Protein AF-A0A7C5P9D7-F1 (afdb_monomer_lite)

Foldseek 3Di:
DVVVLVQLVCQQDPQLWGHPDSDDPPDDPLTHLLLRLLCSLLSQLVCVVVVNHDLVSNLVSLVSNVVNVVQLVVQQVPQDPSRRHLLCSLVSLLSSLVSLVVHDPVSSVVSLVVSLVVLVVQQDPVRFHDSHPVNDTDVSRVSSVSSNCSSVVVDDD

Structure (mmCIF, N/CA/C/O backbone):
data_AF-A0A7C5P9D7-F1
#
_entry.id   AF-A0A7C5P9D7-F1
#
loop_
_atom_site.group_PDB
_atom_site.id
_atom_site.type_symbol
_atom_site.label_atom_id
_atom_site.label_alt_id
_atom_site.label_comp_id
_atom_site.label_asym_id
_atom_site.label_entity_id
_atom_site.label_seq_id
_atom_site.pdbx_PDB_ins_code
_atom_site.Cartn_x
_atom_site.Cartn_y
_atom_site.Cartn_z
_atom_site.occupancy
_atom_site.B_iso_or_equiv
_atom_site.auth_seq_id
_atom_site.auth_comp_id
_atom_site.auth_asym_id
_atom_site.auth_atom_id
_atom_site.pdbx_PDB_model_num
ATOM 1 N N . MET A 1 1 ? -17.629 -15.372 7.875 1.00 61.78 1 MET A N 1
ATOM 2 C CA . MET A 1 1 ? -17.081 -14.014 8.112 1.00 61.78 1 MET A CA 1
ATOM 3 C C . MET A 1 1 ? -16.365 -13.867 9.464 1.00 61.78 1 MET A C 1
ATOM 5 O O . MET A 1 1 ? -15.192 -13.516 9.467 1.00 61.78 1 MET A O 1
ATOM 9 N N . ALA A 1 2 ? -16.995 -14.176 10.608 1.00 82.12 2 ALA A N 1
ATOM 10 C CA . ALA A 1 2 ? -16.449 -13.853 11.941 1.00 82.12 2 ALA A CA 1
ATOM 11 C C . ALA A 1 2 ? -15.040 -14.412 12.264 1.00 82.12 2 ALA A C 1
ATOM 13 O O . ALA A 1 2 ? -14.225 -13.705 12.852 1.00 82.12 2 ALA A O 1
ATOM 14 N N . ARG A 1 3 ? -14.714 -15.649 11.850 1.00 86.88 3 ARG A N 1
ATOM 15 C CA . ARG A 1 3 ? -13.419 -16.286 12.180 1.00 86.88 3 ARG A CA 1
ATOM 16 C C . ARG A 1 3 ? -12.216 -15.613 11.503 1.00 86.88 3 ARG A C 1
ATOM 18 O O . ARG A 1 3 ? -11.165 -15.497 12.123 1.00 86.88 3 ARG A O 1
ATOM 25 N N . GLY A 1 4 ? -12.376 -15.141 10.263 1.00 89.12 4 GLY A N 1
ATOM 26 C CA . GLY A 1 4 ? -11.304 -14.467 9.518 1.00 89.12 4 GLY A CA 1
ATOM 27 C C . GLY A 1 4 ? -10.943 -13.112 10.126 1.00 89.12 4 GLY A C 1
ATOM 28 O O . GLY A 1 4 ? -9.778 -12.842 10.395 1.00 89.12 4 GLY A O 1
ATOM 29 N N . LEU A 1 5 ? -11.951 -12.296 10.450 1.00 92.25 5 LEU A N 1
ATOM 30 C CA . LEU A 1 5 ? -11.745 -11.012 11.130 1.00 92.25 5 LEU A CA 1
ATOM 31 C C . LEU A 1 5 ? -11.132 -11.189 12.525 1.00 92.25 5 LEU A C 1
ATOM 33 O O . LEU A 1 5 ? -10.230 -10.442 12.898 1.00 92.25 5 LEU A O 1
ATOM 37 N N . ALA A 1 6 ? -11.573 -12.204 13.276 1.00 91.19 6 ALA A N 1
ATOM 38 C CA . ALA A 1 6 ? -10.975 -12.535 14.567 1.00 91.19 6 ALA A CA 1
ATOM 39 C C . ALA A 1 6 ? -9.484 -12.891 14.431 1.00 91.19 6 ALA A C 1
ATOM 41 O O . ALA A 1 6 ? -8.676 -12.490 15.267 1.00 91.19 6 ALA A O 1
ATOM 42 N N . LEU A 1 7 ? -9.100 -13.600 13.365 1.00 90.69 7 LEU A N 1
ATOM 43 C CA . LEU A 1 7 ? -7.701 -13.920 13.090 1.00 90.69 7 LEU A CA 1
ATOM 44 C C . LEU A 1 7 ? -6.875 -12.672 12.746 1.00 90.69 7 LEU A C 1
ATOM 46 O O . LEU A 1 7 ? -5.767 -12.531 13.262 1.00 90.69 7 LEU A O 1
ATOM 50 N N . LEU A 1 8 ? -7.408 -11.754 11.933 1.00 91.81 8 LEU A N 1
ATOM 51 C CA . LEU A 1 8 ? -6.735 -10.486 11.615 1.00 91.81 8 LEU A CA 1
ATOM 52 C C . LEU A 1 8 ? -6.478 -9.658 12.878 1.00 91.81 8 LEU A C 1
ATOM 54 O O . LEU A 1 8 ? -5.356 -9.203 13.091 1.00 91.81 8 LEU A O 1
ATOM 58 N N . LEU A 1 9 ? -7.480 -9.543 13.756 1.00 91.44 9 LEU A N 1
ATOM 59 C CA . LEU A 1 9 ? -7.342 -8.854 15.042 1.00 91.44 9 LEU A CA 1
ATOM 60 C C . LEU A 1 9 ? -6.284 -9.511 15.935 1.00 91.44 9 LEU A C 1
ATOM 62 O O . LEU A 1 9 ? -5.430 -8.819 16.475 1.00 91.44 9 LEU A O 1
ATOM 66 N N . ARG A 1 10 ? -6.285 -10.846 16.042 1.00 89.75 10 ARG A N 1
ATOM 67 C CA . ARG A 1 10 ? -5.275 -11.593 16.818 1.00 89.75 10 ARG A CA 1
ATOM 68 C C . ARG A 1 10 ? -3.865 -11.507 16.230 1.00 89.75 10 ARG A C 1
ATOM 70 O O . ARG A 1 10 ? -2.893 -11.738 16.943 1.00 89.75 10 ARG A O 1
ATOM 77 N N . SER A 1 11 ? -3.750 -11.222 14.936 1.00 89.31 11 SER A N 1
ATOM 78 C CA . SER A 1 11 ? -2.466 -11.093 14.243 1.00 89.31 11 SER A CA 1
ATOM 79 C C . SER A 1 11 ? -1.878 -9.687 14.357 1.00 89.31 11 SER A C 1
ATOM 81 O O . SER A 1 11 ? -0.676 -9.528 14.128 1.00 89.31 11 SER A O 1
ATOM 83 N N . ARG A 1 12 ? -2.700 -8.688 14.707 1.00 90.75 12 ARG A N 1
ATOM 84 C CA . ARG A 1 12 ? -2.301 -7.291 14.900 1.00 90.75 12 ARG A CA 1
ATOM 85 C C . ARG A 1 12 ? -1.437 -7.160 16.154 1.00 90.75 12 ARG A C 1
ATOM 87 O O . ARG A 1 12 ? -1.834 -7.555 17.245 1.00 90.75 12 ARG A O 1
ATOM 94 N N . LEU A 1 13 ? -0.246 -6.602 15.992 1.00 86.94 13 LEU A N 1
ATOM 95 C CA . LEU A 1 13 ? 0.672 -6.287 17.080 1.00 86.94 13 LEU A CA 1
ATOM 96 C C . LEU A 1 13 ? 0.405 -4.877 17.604 1.00 86.94 13 LEU A C 1
ATOM 98 O O . LEU A 1 13 ? -0.004 -3.999 16.848 1.00 86.94 13 LEU A O 1
ATOM 102 N N . GLU A 1 14 ? 0.752 -4.624 18.864 1.00 84.31 14 GLU A N 1
ATOM 103 C CA . GLU A 1 14 ? 0.706 -3.277 19.451 1.00 84.31 14 GLU A CA 1
ATOM 104 C C . GLU A 1 14 ? 1.572 -2.268 18.672 1.00 84.31 14 GLU A C 1
ATOM 106 O O . GLU A 1 14 ? 1.195 -1.113 18.476 1.00 84.31 14 GLU A O 1
ATOM 111 N N . SER A 1 15 ? 2.692 -2.737 18.110 1.00 83.88 15 SER A N 1
ATOM 112 C CA . SER A 1 15 ? 3.561 -1.945 17.233 1.00 83.88 15 SER A CA 1
ATOM 113 C C . SER A 1 15 ? 2.902 -1.530 15.907 1.00 83.88 15 SER A C 1
ATOM 115 O O . SER A 1 15 ? 3.420 -0.649 15.224 1.00 83.88 15 SER A O 1
ATOM 117 N N . GLY A 1 16 ? 1.769 -2.136 15.531 1.00 84.75 16 GLY A N 1
ATOM 118 C CA . GLY A 1 16 ? 1.070 -1.931 14.257 1.00 84.75 16 GLY A CA 1
ATOM 119 C C . GLY A 1 16 ? 1.447 -2.925 13.152 1.00 84.75 16 GLY A C 1
ATOM 120 O O . GLY A 1 16 ? 0.894 -2.861 12.060 1.00 84.75 16 GLY A O 1
ATOM 121 N N . GLY A 1 17 ? 2.378 -3.851 13.410 1.00 87.31 17 GLY A N 1
ATOM 122 C CA . GLY A 1 17 ? 2.692 -4.951 12.491 1.00 87.31 17 GLY A CA 1
ATOM 123 C C . GLY A 1 17 ? 1.657 -6.080 12.534 1.00 87.31 17 GLY A C 1
ATOM 124 O O . GLY A 1 17 ? 0.819 -6.138 13.430 1.00 87.31 17 GLY A O 1
ATOM 125 N N . TYR A 1 18 ? 1.748 -7.015 11.588 1.00 89.62 18 TYR A N 1
ATOM 126 C CA . TYR A 1 18 ? 0.835 -8.152 11.466 1.00 89.62 18 TYR A CA 1
ATOM 127 C C . TYR A 1 18 ? 1.589 -9.463 11.321 1.00 89.62 18 TYR A C 1
ATOM 129 O O . TYR A 1 18 ? 2.382 -9.623 10.392 1.00 89.62 18 TYR A O 1
ATOM 137 N N . ARG A 1 19 ? 1.322 -10.427 12.205 1.00 84.00 19 ARG A N 1
ATOM 138 C CA . ARG A 1 19 ? 1.917 -11.769 12.130 1.00 84.00 19 ARG A CA 1
ATOM 139 C C . ARG A 1 19 ? 1.376 -12.545 10.921 1.00 84.00 19 ARG A C 1
ATOM 141 O O . ARG A 1 19 ? 0.192 -12.462 10.619 1.00 84.00 19 ARG A O 1
ATOM 148 N N . TYR A 1 20 ? 2.245 -13.300 10.241 1.00 75.94 20 TYR A N 1
ATOM 149 C CA . TYR A 1 20 ? 1.853 -14.162 9.110 1.00 75.94 20 TYR A CA 1
ATOM 150 C C . TYR A 1 20 ? 1.139 -15.429 9.597 1.00 75.94 20 TYR A C 1
ATOM 152 O O . TYR A 1 20 ? 0.121 -15.846 9.058 1.00 75.94 20 TYR A O 1
ATOM 160 N N . LEU A 1 21 ? 1.686 -16.015 10.658 1.00 72.44 21 LEU A N 1
ATOM 161 C CA . LEU A 1 21 ? 1.114 -17.123 11.401 1.00 72.44 21 LEU A CA 1
ATOM 162 C C . LEU A 1 21 ? 0.905 -16.631 12.827 1.00 72.44 21 LEU A C 1
ATOM 164 O O . LEU A 1 21 ? 1.734 -15.872 13.342 1.00 72.44 21 LEU A O 1
ATOM 168 N N . LEU A 1 22 ? -0.173 -17.064 13.483 1.00 66.44 22 LEU A N 1
ATOM 169 C CA . LEU A 1 22 ? -0.251 -16.946 14.934 1.00 66.44 22 LEU A CA 1
ATOM 170 C C . LEU A 1 22 ? 0.921 -17.757 15.485 1.00 66.44 22 LEU A C 1
ATOM 172 O O . LEU A 1 22 ? 0.882 -18.985 15.471 1.00 66.44 22 LEU A O 1
ATOM 176 N N . ALA A 1 23 ? 2.005 -17.059 15.831 1.00 55.81 23 ALA A N 1
ATOM 177 C CA . ALA A 1 23 ? 3.219 -17.691 16.316 1.00 55.81 23 ALA A CA 1
ATOM 178 C C . ALA A 1 23 ? 2.851 -18.646 17.451 1.00 55.81 23 ALA A C 1
ATOM 180 O O . ALA A 1 23 ? 2.007 -18.314 18.294 1.00 55.81 23 ALA A O 1
ATOM 181 N N . ARG A 1 24 ? 3.481 -19.823 17.458 1.00 57.06 24 ARG A N 1
ATOM 182 C CA . ARG A 1 24 ? 3.463 -20.671 18.644 1.00 57.06 24 ARG A CA 1
ATOM 183 C C . ARG A 1 24 ? 3.988 -19.843 19.836 1.00 57.06 24 ARG A C 1
ATOM 185 O O . ARG A 1 24 ? 4.789 -18.931 19.607 1.00 57.06 24 ARG A O 1
ATOM 192 N N . PRO A 1 25 ? 3.510 -20.085 21.069 1.00 56.66 25 PRO A N 1
ATOM 193 C CA . PRO A 1 25 ? 3.818 -19.244 22.233 1.00 56.66 25 PRO A CA 1
ATOM 194 C C . PRO A 1 25 ? 5.320 -19.007 22.474 1.00 56.66 25 PRO A C 1
ATOM 196 O O . PRO A 1 25 ? 5.702 -17.988 23.036 1.00 56.66 25 PRO A O 1
ATOM 199 N N . ASP A 1 26 ? 6.153 -19.936 22.017 1.00 57.47 26 ASP A N 1
ATOM 200 C CA . ASP A 1 26 ? 7.607 -20.014 22.151 1.00 57.47 26 ASP A CA 1
ATOM 201 C C . ASP A 1 26 ? 8.397 -19.279 21.053 1.00 57.47 26 ASP A C 1
ATOM 203 O O . ASP A 1 26 ? 9.616 -19.138 21.157 1.00 57.47 26 ASP A O 1
ATOM 207 N N . TRP A 1 27 ? 7.742 -18.777 20.001 1.00 50.28 27 TRP A N 1
ATOM 208 C CA . TRP A 1 27 ? 8.428 -18.026 18.950 1.00 50.28 27 TRP A CA 1
ATOM 209 C C . TRP A 1 27 ? 8.414 -16.520 19.229 1.00 50.28 27 TRP A C 1
ATOM 211 O O . TRP A 1 27 ? 7.336 -15.910 19.233 1.00 50.28 27 TRP A O 1
ATOM 221 N N . PRO A 1 28 ? 9.589 -15.871 19.395 1.00 53.25 28 PRO A N 1
ATOM 222 C CA . PRO A 1 28 ? 9.635 -14.428 19.551 1.00 53.25 28 PRO A CA 1
ATOM 223 C C . PRO A 1 28 ? 9.014 -13.784 18.307 1.00 53.25 28 PRO A C 1
ATOM 225 O O . PRO A 1 28 ? 9.282 -14.239 17.186 1.00 53.25 28 PRO A O 1
ATOM 228 N N . PRO A 1 29 ? 8.180 -12.739 18.455 1.00 55.88 29 PRO A N 1
ATOM 229 C CA . PRO A 1 29 ? 7.586 -12.070 17.313 1.00 55.88 29 PRO A CA 1
ATOM 230 C C . PRO A 1 29 ? 8.695 -11.400 16.496 1.00 55.88 29 PRO A C 1
ATOM 232 O O . PRO A 1 29 ? 9.048 -10.249 16.720 1.00 55.88 29 PRO A O 1
ATOM 235 N N . ARG A 1 30 ? 9.222 -12.100 15.487 1.00 58.84 30 ARG A N 1
ATOM 236 C CA . ARG A 1 30 ? 10.155 -11.553 14.482 1.00 58.84 30 ARG A CA 1
ATOM 237 C C . ARG A 1 30 ? 9.449 -10.631 13.481 1.00 58.84 30 ARG A C 1
ATOM 239 O O . ARG A 1 30 ? 9.914 -10.435 12.364 1.00 58.84 30 ARG A O 1
ATOM 246 N N . VAL A 1 31 ? 8.287 -10.103 13.856 1.00 69.62 31 VAL A N 1
ATOM 247 C CA . VAL A 1 31 ? 7.404 -9.348 12.980 1.00 69.62 31 VAL A CA 1
ATOM 248 C C . VAL A 1 31 ? 7.356 -7.918 13.474 1.00 69.62 31 VAL A C 1
ATOM 250 O O . VAL A 1 31 ? 6.836 -7.615 14.543 1.00 69.62 31 VAL A O 1
ATOM 253 N N . THR A 1 32 ? 7.906 -7.035 12.660 1.00 82.25 32 THR A N 1
ATOM 254 C CA . THR A 1 32 ? 7.847 -5.590 12.842 1.00 82.25 32 THR A CA 1
ATOM 255 C C . THR A 1 32 ? 6.793 -5.010 11.895 1.00 82.25 32 THR A C 1
ATOM 257 O O . THR A 1 32 ? 6.387 -5.680 10.935 1.00 82.25 32 THR A O 1
ATOM 260 N N . PRO A 1 33 ? 6.365 -3.751 12.093 1.00 84.44 33 PRO A N 1
ATOM 261 C CA . PRO A 1 33 ? 5.589 -3.037 11.079 1.00 84.44 33 PRO A CA 1
ATOM 262 C C . PRO A 1 33 ? 6.270 -3.067 9.700 1.00 84.44 33 PRO A C 1
ATOM 264 O O . PRO A 1 33 ? 5.604 -3.288 8.693 1.00 84.44 33 PRO A O 1
ATOM 267 N N . MET A 1 34 ? 7.607 -2.988 9.671 1.00 89.19 34 MET A N 1
ATOM 268 C CA . MET A 1 34 ? 8.436 -3.066 8.459 1.00 89.19 34 MET A CA 1
ATOM 269 C C . MET A 1 34 ? 8.297 -4.399 7.704 1.00 89.19 34 MET A C 1
ATOM 271 O O . MET A 1 34 ? 8.286 -4.409 6.477 1.00 89.19 34 MET A O 1
ATOM 275 N N . GLY A 1 35 ? 8.140 -5.523 8.409 1.00 87.06 35 GLY A N 1
ATOM 276 C CA . GLY A 1 35 ? 7.875 -6.834 7.789 1.00 87.06 35 GLY A CA 1
ATOM 277 C C . GLY A 1 35 ? 6.418 -7.042 7.361 1.00 87.06 35 GLY A C 1
ATOM 278 O O . GLY A 1 35 ? 6.052 -8.114 6.889 1.00 87.06 35 GLY A O 1
ATOM 279 N N . SER A 1 36 ? 5.554 -6.049 7.586 1.00 90.19 36 SER A N 1
ATOM 280 C CA . SER A 1 36 ? 4.122 -6.104 7.266 1.00 90.19 36 SER A CA 1
ATOM 281 C C . SER A 1 36 ? 3.684 -5.022 6.283 1.00 90.19 36 SER A C 1
ATOM 283 O O . SER A 1 36 ? 2.497 -4.948 5.972 1.00 90.19 36 SER A O 1
ATOM 285 N N . ILE A 1 37 ? 4.606 -4.198 5.778 1.00 91.81 37 ILE A N 1
ATOM 286 C CA . ILE A 1 37 ? 4.296 -3.049 4.913 1.00 91.81 37 ILE A CA 1
ATOM 287 C C . ILE A 1 37 ? 3.449 -3.444 3.703 1.00 91.81 37 ILE A C 1
ATOM 289 O O . ILE A 1 37 ? 2.493 -2.749 3.386 1.00 91.81 37 ILE A O 1
ATOM 293 N N . GLY A 1 38 ? 3.700 -4.617 3.110 1.00 90.75 38 GLY A N 1
ATOM 294 C CA . GLY A 1 38 ? 2.981 -5.081 1.924 1.00 90.75 38 GLY A CA 1
ATOM 295 C C . GLY A 1 38 ? 1.501 -5.407 2.159 1.00 90.75 38 GLY A C 1
ATOM 296 O O . GLY A 1 38 ? 0.754 -5.612 1.210 1.00 90.75 38 GLY A O 1
ATOM 297 N N . ARG A 1 39 ? 1.067 -5.479 3.424 1.00 92.31 39 ARG A N 1
ATOM 298 C CA . ARG A 1 39 ? -0.291 -5.887 3.820 1.00 92.31 39 ARG A CA 1
ATOM 299 C C . ARG A 1 39 ? -0.941 -4.993 4.871 1.00 92.31 39 ARG A C 1
ATOM 301 O O . ARG A 1 39 ? -2.121 -5.167 5.151 1.00 92.31 39 ARG A O 1
ATOM 308 N N . ILE A 1 40 ? -0.204 -4.068 5.486 1.00 94.38 40 ILE A N 1
ATOM 309 C CA . ILE A 1 40 ? -0.706 -3.295 6.629 1.00 94.38 40 ILE A CA 1
ATOM 310 C C . ILE A 1 40 ? -1.935 -2.456 6.245 1.00 94.38 40 ILE A C 1
ATOM 312 O O . ILE A 1 40 ? -2.943 -2.495 6.945 1.00 94.38 40 ILE A O 1
ATOM 316 N N . ALA A 1 41 ? -1.893 -1.780 5.091 1.00 95.31 41 ALA A N 1
ATOM 317 C CA . ALA A 1 41 ? -3.010 -0.984 4.586 1.00 95.31 41 ALA A CA 1
ATOM 318 C C . ALA A 1 41 ? -4.211 -1.860 4.192 1.00 95.31 41 ALA A C 1
ATOM 320 O O . ALA A 1 41 ? -5.342 -1.537 4.548 1.00 95.31 41 ALA A O 1
ATOM 321 N N . LEU A 1 42 ? -3.960 -3.007 3.545 1.00 95.44 42 LEU A N 1
ATOM 322 C CA . LEU A 1 42 ? -4.984 -4.005 3.216 1.00 95.44 42 LEU A CA 1
ATOM 323 C C . LEU A 1 42 ? -5.741 -4.465 4.468 1.00 95.44 42 LEU A C 1
ATOM 325 O O . LEU A 1 42 ? -6.973 -4.480 4.490 1.00 95.44 42 LEU A O 1
ATOM 329 N N . ILE A 1 43 ? -5.008 -4.848 5.516 1.00 95.81 43 ILE A N 1
ATOM 330 C CA . ILE A 1 43 ? -5.618 -5.405 6.723 1.00 95.81 43 ILE A CA 1
ATOM 331 C C . ILE A 1 43 ? -6.373 -4.326 7.499 1.00 95.81 43 ILE A C 1
ATOM 333 O O . ILE A 1 43 ? -7.525 -4.559 7.858 1.00 95.81 43 ILE A O 1
ATOM 337 N N . GLU A 1 44 ? -5.791 -3.143 7.714 1.00 96.50 44 GLU A N 1
ATOM 338 C CA . GLU A 1 44 ? -6.514 -2.054 8.387 1.00 96.50 44 GLU A CA 1
ATOM 339 C C . GLU A 1 44 ? -7.736 -1.595 7.587 1.00 96.50 44 GLU A C 1
ATOM 341 O O . GLU A 1 44 ? -8.785 -1.341 8.174 1.00 96.50 44 GLU A O 1
ATOM 346 N N . GLY A 1 45 ? -7.646 -1.537 6.254 1.00 96.25 45 GLY A N 1
ATOM 347 C CA . GLY A 1 45 ? -8.785 -1.214 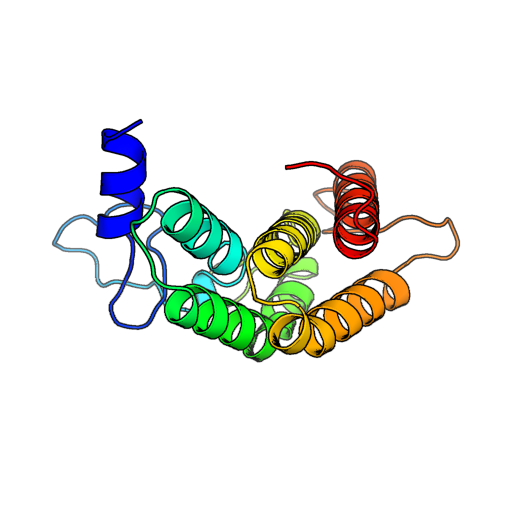5.395 1.00 96.25 45 GLY A CA 1
ATOM 348 C C . GLY A 1 45 ? -9.900 -2.255 5.517 1.00 96.25 45 GLY A C 1
ATOM 349 O O . GLY A 1 45 ? -11.073 -1.906 5.648 1.00 96.25 45 GLY A O 1
ATOM 350 N N . THR A 1 46 ? -9.532 -3.537 5.575 1.00 96.06 46 THR A N 1
ATOM 351 C CA . THR A 1 46 ? -10.471 -4.645 5.807 1.00 96.06 46 THR A CA 1
ATOM 352 C C . THR A 1 46 ? -11.129 -4.547 7.185 1.00 96.06 46 THR A C 1
ATOM 354 O O . THR A 1 46 ? -12.349 -4.673 7.303 1.00 96.06 46 THR A O 1
ATOM 357 N N . LEU A 1 47 ? -10.346 -4.295 8.239 1.00 96.00 47 LEU A N 1
ATOM 358 C CA . LEU A 1 47 ? -10.864 -4.130 9.597 1.00 96.00 47 LEU A CA 1
ATOM 359 C C . LEU A 1 47 ? -11.763 -2.895 9.711 1.00 96.00 47 LEU A C 1
ATOM 361 O O . LEU A 1 47 ? -12.785 -2.963 10.390 1.00 96.00 47 LEU A O 1
ATOM 365 N N . LEU A 1 48 ? -11.431 -1.795 9.031 1.00 96.25 48 LEU A N 1
ATOM 366 C CA . LEU A 1 48 ? -12.249 -0.584 9.003 1.00 96.25 48 LEU A CA 1
ATOM 367 C C . LEU A 1 48 ? -13.600 -0.846 8.331 1.00 96.25 48 LEU A C 1
ATOM 369 O O . LEU A 1 48 ? -14.631 -0.555 8.934 1.00 96.25 48 LEU A O 1
ATOM 373 N N . ARG A 1 49 ? -13.611 -1.469 7.141 1.00 95.31 49 ARG A N 1
ATOM 374 C CA . ARG A 1 49 ? -14.852 -1.875 6.446 1.00 95.31 49 ARG A CA 1
ATOM 375 C C . ARG A 1 49 ? -15.736 -2.773 7.317 1.00 95.31 49 ARG A C 1
ATOM 377 O O . ARG A 1 49 ? -16.955 -2.697 7.246 1.00 95.31 49 ARG A O 1
ATOM 384 N N . ALA A 1 50 ? -15.129 -3.602 8.166 1.00 95.81 50 ALA A N 1
ATOM 385 C CA . ALA A 1 50 ? -15.836 -4.489 9.085 1.00 95.81 50 ALA A CA 1
ATOM 386 C C . ALA A 1 50 ? -16.247 -3.839 10.426 1.00 95.81 50 ALA A C 1
ATOM 388 O O . ALA A 1 50 ? -16.729 -4.543 11.319 1.00 95.81 50 ALA A O 1
ATOM 389 N N . GLY A 1 51 ? -16.005 -2.538 10.625 1.00 95.69 51 GLY A N 1
ATOM 390 C CA . GLY A 1 51 ? -16.274 -1.848 11.893 1.00 95.69 51 GLY A CA 1
ATOM 391 C C . GLY A 1 51 ? -15.390 -2.317 13.058 1.00 95.69 51 GLY A C 1
ATOM 392 O O . GLY A 1 51 ? -15.779 -2.216 14.221 1.00 95.69 51 GLY A O 1
ATOM 393 N N . LYS A 1 52 ? -14.215 -2.889 12.763 1.00 95.75 52 LYS A N 1
ATOM 394 C CA . LYS A 1 52 ? -13.238 -3.421 13.734 1.00 95.75 52 LYS A CA 1
ATOM 395 C C . LYS A 1 52 ? -11.973 -2.569 13.873 1.00 95.75 52 LYS A C 1
ATOM 397 O O . LYS A 1 52 ? -11.146 -2.866 14.732 1.00 95.75 52 LYS A O 1
ATOM 402 N N . ALA A 1 53 ? -11.835 -1.515 13.074 1.00 94.75 53 ALA A N 1
ATOM 403 C CA . ALA A 1 53 ? -10.801 -0.490 13.197 1.00 94.75 53 ALA A CA 1
ATOM 404 C C . ALA A 1 53 ? -11.419 0.905 13.042 1.00 94.75 53 ALA A C 1
ATOM 406 O O . ALA A 1 53 ? -12.552 1.047 12.582 1.00 94.75 53 ALA A O 1
ATOM 407 N N . LYS A 1 54 ? -10.686 1.943 13.448 1.00 94.62 54 LYS A N 1
ATOM 408 C CA . LYS A 1 54 ? -11.089 3.348 13.310 1.00 94.62 54 LYS A CA 1
ATOM 409 C C . LYS A 1 54 ? -10.343 3.990 12.132 1.00 94.62 54 LYS A C 1
ATOM 411 O O . LYS A 1 54 ? -9.236 3.560 11.816 1.00 94.62 54 LYS A O 1
ATOM 416 N N . PRO A 1 55 ? -10.846 5.083 11.530 1.00 94.88 55 PRO A N 1
ATOM 417 C CA . PRO A 1 55 ? -10.128 5.786 10.457 1.00 94.88 55 PRO A CA 1
ATOM 418 C C . PRO A 1 55 ? -8.685 6.181 10.821 1.00 94.88 55 PRO A C 1
ATOM 420 O O . PRO A 1 55 ? -7.792 6.146 9.976 1.00 94.88 55 PRO A O 1
ATOM 423 N N . LYS A 1 56 ? -8.424 6.489 12.101 1.00 94.56 56 LYS A N 1
ATOM 424 C CA . LYS A 1 56 ? -7.072 6.779 12.608 1.00 94.56 56 LYS A CA 1
ATOM 425 C C . LYS A 1 56 ? -6.107 5.589 12.516 1.00 94.56 56 LYS A C 1
ATOM 427 O O . LYS A 1 56 ? -4.913 5.798 12.325 1.00 94.56 56 LYS A O 1
ATOM 432 N N . ASP A 1 57 ? -6.611 4.361 12.648 1.00 94.31 57 ASP A N 1
ATOM 433 C CA . ASP A 1 57 ? -5.811 3.137 12.537 1.00 94.31 57 ASP A CA 1
ATOM 434 C C . ASP A 1 57 ? -5.335 2.948 11.095 1.00 94.31 57 ASP A C 1
ATOM 436 O O . ASP A 1 57 ? -4.146 2.746 10.844 1.00 94.31 57 ASP A O 1
ATOM 440 N N . LEU A 1 58 ? -6.258 3.121 10.145 1.00 95.88 58 LEU A N 1
ATOM 441 C CA . LEU A 1 58 ? -5.957 3.081 8.721 1.00 95.88 58 LEU A CA 1
ATOM 442 C C . LEU A 1 58 ? -4.970 4.177 8.319 1.00 95.88 58 LEU A C 1
ATOM 444 O O . LEU A 1 58 ? -4.002 3.905 7.612 1.00 95.88 58 LEU A O 1
ATOM 448 N N . ARG A 1 59 ? -5.172 5.405 8.811 1.00 95.56 59 ARG A N 1
ATOM 449 C CA . ARG A 1 59 ? -4.242 6.508 8.559 1.00 95.56 59 ARG A CA 1
ATOM 450 C C . ARG A 1 59 ? -2.828 6.168 9.037 1.00 95.56 59 ARG A C 1
ATOM 452 O O . ARG A 1 59 ? -1.883 6.322 8.269 1.00 95.56 59 ARG A O 1
ATOM 459 N N . LYS A 1 60 ? -2.683 5.640 10.258 1.00 95.06 60 LYS A N 1
ATOM 460 C CA . LYS A 1 60 ? -1.384 5.209 10.800 1.00 95.06 60 LYS A CA 1
ATOM 461 C C . LYS A 1 60 ? -0.732 4.129 9.928 1.00 95.06 60 LYS A C 1
ATOM 463 O O . LYS A 1 60 ? 0.481 4.163 9.718 1.00 95.06 60 LYS A O 1
ATOM 468 N N . ALA A 1 61 ? -1.507 3.178 9.408 1.00 95.56 61 ALA A N 1
ATOM 469 C CA . ALA A 1 61 ? -0.991 2.157 8.497 1.00 95.56 61 ALA A CA 1
ATOM 470 C C . ALA A 1 61 ? -0.532 2.723 7.150 1.00 95.56 61 ALA A C 1
ATOM 472 O O . ALA A 1 61 ? 0.534 2.338 6.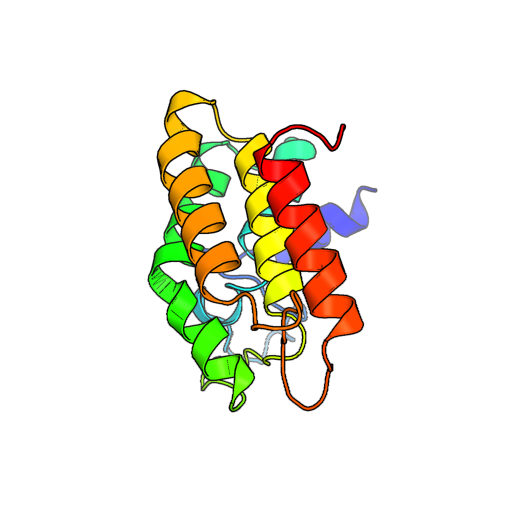676 1.00 95.56 61 ALA A O 1
ATOM 473 N N . VAL A 1 62 ? -1.281 3.661 6.565 1.00 96.50 62 VAL A N 1
ATOM 474 C CA . VAL A 1 62 ? -0.887 4.374 5.339 1.00 96.50 62 VAL A CA 1
ATOM 475 C C . VAL A 1 62 ? 0.409 5.157 5.560 1.00 96.50 62 VAL A C 1
ATOM 477 O O . VAL A 1 62 ? 1.346 5.046 4.774 1.00 96.50 62 VAL A O 1
ATOM 480 N N . GLU A 1 63 ? 0.512 5.899 6.663 1.00 96.06 63 GLU A N 1
ATOM 481 C CA . GLU A 1 63 ? 1.731 6.632 7.025 1.00 96.06 63 GLU A CA 1
ATOM 482 C C . GLU A 1 63 ? 2.924 5.684 7.233 1.00 96.06 63 GLU A C 1
ATOM 484 O O . GLU A 1 63 ? 4.035 5.972 6.790 1.00 96.06 63 GLU A O 1
ATOM 489 N N . THR A 1 64 ? 2.694 4.527 7.860 1.00 95.31 64 THR A N 1
ATOM 490 C CA . THR A 1 64 ? 3.717 3.486 8.053 1.00 95.31 64 THR A CA 1
ATOM 491 C C . THR A 1 64 ? 4.162 2.882 6.724 1.00 95.31 64 THR A C 1
ATOM 493 O O . THR A 1 64 ? 5.356 2.660 6.539 1.00 95.31 64 THR A O 1
ATOM 496 N N . PHE A 1 65 ? 3.231 2.645 5.795 1.00 96.00 65 PHE A N 1
ATOM 497 C CA . PHE A 1 65 ? 3.546 2.180 4.446 1.00 96.00 65 PHE A CA 1
ATOM 498 C C . PHE A 1 65 ? 4.493 3.161 3.757 1.00 96.00 65 PHE A C 1
ATOM 500 O O . PHE A 1 65 ? 5.594 2.781 3.380 1.00 96.00 65 PHE A O 1
ATOM 507 N N . PHE A 1 66 ? 4.111 4.437 3.661 1.00 96.19 66 PHE A N 1
ATOM 508 C CA . PHE A 1 66 ? 4.912 5.442 2.958 1.00 96.19 66 PHE A CA 1
ATOM 509 C C . PHE A 1 66 ? 6.247 5.758 3.634 1.00 96.19 66 PHE A C 1
ATOM 511 O O . PHE A 1 66 ? 7.169 6.202 2.956 1.00 96.19 66 PHE A O 1
ATOM 518 N N . ARG A 1 67 ? 6.364 5.551 4.950 1.00 95.94 67 ARG A N 1
ATOM 519 C CA . ARG A 1 67 ? 7.634 5.683 5.682 1.00 95.94 67 ARG A CA 1
ATOM 520 C C . ARG A 1 67 ? 8.644 4.596 5.310 1.00 95.94 67 ARG A C 1
ATOM 522 O O . ARG A 1 67 ? 9.838 4.806 5.487 1.00 95.94 67 ARG A O 1
ATOM 529 N N . HIS A 1 68 ? 8.162 3.444 4.855 1.00 94.62 68 HIS A N 1
ATOM 530 C CA . HIS A 1 68 ? 8.957 2.235 4.649 1.00 94.62 68 HIS A CA 1
ATOM 531 C C . HIS A 1 68 ? 8.760 1.629 3.251 1.00 94.62 68 HIS A C 1
ATOM 533 O O . HIS A 1 68 ? 8.998 0.439 3.050 1.00 94.62 68 HIS A O 1
ATOM 539 N N . GLU A 1 69 ? 8.279 2.418 2.286 1.00 93.75 69 GLU A N 1
ATOM 540 C CA . GLU A 1 69 ? 8.013 1.966 0.914 1.00 93.75 69 GLU A CA 1
ATOM 541 C C . GLU A 1 69 ? 9.295 1.523 0.190 1.00 93.75 69 GLU A C 1
ATOM 543 O O . GLU A 1 69 ? 9.255 0.638 -0.662 1.00 93.75 69 GLU A O 1
ATOM 548 N N . ASP A 1 70 ? 10.446 2.061 0.602 1.00 92.81 70 ASP A N 1
ATOM 549 C CA . ASP A 1 70 ? 11.782 1.700 0.124 1.00 92.81 70 ASP A CA 1
ATOM 550 C C . ASP A 1 70 ? 12.097 0.212 0.331 1.00 92.81 70 ASP A C 1
ATOM 552 O O . ASP A 1 70 ? 12.821 -0.402 -0.452 1.00 92.81 70 ASP A O 1
ATOM 556 N N . LEU A 1 71 ? 11.519 -0.408 1.361 1.00 92.25 71 LEU A N 1
ATOM 557 C CA . LEU A 1 71 ? 11.668 -1.837 1.599 1.00 92.25 71 LEU A CA 1
ATOM 558 C C . LEU A 1 71 ? 10.962 -2.676 0.525 1.00 92.25 71 LEU A C 1
ATOM 560 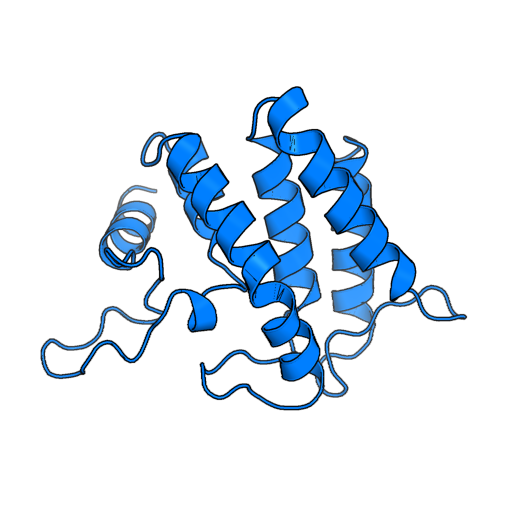O O . LEU A 1 71 ? 11.370 -3.816 0.310 1.00 92.25 71 LEU A O 1
ATOM 564 N N . LEU A 1 72 ? 9.924 -2.157 -0.142 1.00 91.06 72 LEU A N 1
ATOM 565 C CA . LEU A 1 72 ? 9.327 -2.831 -1.298 1.00 91.06 72 LEU A CA 1
ATOM 566 C C . LEU A 1 72 ? 10.234 -2.706 -2.524 1.00 91.06 72 LEU A C 1
ATOM 568 O O . LEU A 1 72 ? 10.447 -3.704 -3.206 1.00 91.06 72 LEU A O 1
ATOM 572 N N . ASP A 1 73 ? 10.839 -1.536 -2.747 1.00 88.88 73 ASP A N 1
ATOM 573 C CA . ASP A 1 73 ? 11.824 -1.342 -3.820 1.00 88.88 73 ASP A CA 1
ATOM 574 C C . ASP A 1 73 ? 13.043 -2.265 -3.644 1.00 88.88 73 ASP A C 1
ATOM 576 O O . ASP A 1 73 ? 13.508 -2.890 -4.597 1.00 88.88 73 ASP A O 1
ATOM 580 N N . GLN A 1 74 ? 13.527 -2.427 -2.408 1.00 89.56 74 GLN A N 1
ATOM 581 C CA . GLN A 1 74 ? 14.588 -3.386 -2.082 1.00 89.56 74 GLN A CA 1
ATOM 582 C C . GLN A 1 74 ? 14.145 -4.832 -2.347 1.00 89.56 74 GLN A C 1
ATOM 584 O O . GLN A 1 74 ? 14.913 -5.623 -2.905 1.00 89.56 74 GLN A O 1
ATOM 589 N N . ALA A 1 75 ? 12.899 -5.168 -1.990 1.00 87.31 75 ALA A N 1
ATOM 590 C CA . ALA A 1 75 ? 12.348 -6.513 -2.126 1.00 87.31 75 ALA A CA 1
ATOM 591 C C . ALA A 1 75 ? 12.326 -7.009 -3.583 1.00 87.31 75 ALA A C 1
ATOM 593 O O . ALA A 1 75 ? 12.489 -8.212 -3.807 1.00 87.31 75 ALA A O 1
ATOM 594 N N . VAL A 1 76 ? 12.178 -6.101 -4.562 1.00 86.56 76 VAL A N 1
ATOM 595 C CA . VAL A 1 76 ? 12.262 -6.389 -6.013 1.00 86.56 76 VAL A CA 1
ATOM 596 C C . VAL A 1 76 ? 13.570 -7.095 -6.380 1.00 86.56 76 VAL A C 1
ATOM 598 O O . VAL A 1 76 ? 13.578 -7.988 -7.232 1.00 86.56 76 VAL A O 1
ATOM 601 N N . GLN A 1 77 ? 14.674 -6.694 -5.742 1.00 85.25 77 GLN A N 1
ATOM 602 C CA . GLN A 1 77 ? 16.015 -7.216 -6.013 1.00 85.25 77 GLN A CA 1
ATOM 603 C C . GLN A 1 77 ? 16.325 -8.449 -5.168 1.00 85.25 77 GLN A C 1
ATOM 605 O O . GLN A 1 77 ? 16.855 -9.441 -5.671 1.00 85.25 77 GLN A O 1
ATOM 610 N N . LYS A 1 78 ? 16.019 -8.384 -3.869 1.00 85.00 78 LYS A N 1
ATOM 611 C CA . LYS A 1 78 ? 16.304 -9.445 -2.904 1.00 85.00 78 LYS A CA 1
ATOM 612 C C . LYS A 1 78 ? 15.378 -9.318 -1.704 1.00 85.00 78 LYS A C 1
ATOM 614 O O . LYS A 1 78 ? 15.047 -8.212 -1.292 1.00 85.00 78 LYS A O 1
ATOM 619 N N . GLN A 1 79 ? 15.031 -10.448 -1.092 1.00 84.69 79 GLN A N 1
ATOM 620 C CA . GLN A 1 79 ? 14.286 -10.450 0.163 1.00 84.69 79 GLN A CA 1
ATOM 621 C C . GLN A 1 79 ? 14.958 -9.551 1.215 1.00 84.69 79 GLN A C 1
ATO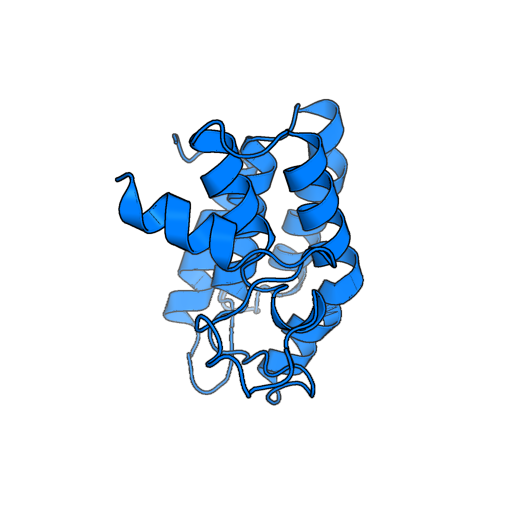M 623 O O . GLN A 1 79 ? 16.168 -9.637 1.446 1.00 84.69 79 GLN A O 1
ATOM 628 N N . THR A 1 80 ? 14.172 -8.687 1.859 1.00 85.38 80 THR A N 1
ATOM 629 C CA . THR A 1 80 ? 14.698 -7.760 2.870 1.00 85.38 80 THR A CA 1
ATOM 630 C C . THR A 1 80 ? 15.015 -8.482 4.179 1.00 85.38 80 THR A C 1
ATOM 632 O O . THR A 1 80 ? 14.500 -9.568 4.452 1.00 85.38 80 THR A O 1
ATOM 635 N N . ARG A 1 81 ? 15.776 -7.832 5.074 1.00 84.44 81 ARG A N 1
ATOM 636 C CA . ARG A 1 81 ? 16.016 -8.347 6.439 1.00 84.44 81 ARG A CA 1
ATOM 637 C C . ARG A 1 81 ? 14.739 -8.542 7.272 1.00 84.44 81 ARG A C 1
ATOM 639 O O . ARG A 1 81 ? 14.781 -9.205 8.301 1.00 84.44 81 ARG A O 1
ATOM 646 N N . TYR A 1 82 ? 13.623 -7.951 6.841 1.00 84.56 82 TYR A N 1
ATOM 647 C CA . TYR A 1 82 ? 12.307 -8.079 7.472 1.00 84.56 82 TYR A CA 1
ATOM 648 C C . TYR A 1 82 ? 11.427 -9.148 6.816 1.00 84.56 82 TYR A C 1
ATOM 650 O O . TYR A 1 82 ? 10.276 -9.318 7.210 1.00 84.56 82 TYR A O 1
ATOM 658 N N . GLY A 1 83 ? 11.957 -9.857 5.816 1.00 81.31 83 GLY A N 1
ATOM 659 C CA . GLY A 1 83 ? 11.271 -10.942 5.130 1.00 81.31 83 GLY A CA 1
ATOM 660 C C . GLY A 1 83 ? 10.355 -10.510 3.984 1.00 81.31 83 GLY A C 1
ATOM 661 O O . GLY A 1 83 ? 9.665 -11.371 3.445 1.00 81.31 83 GLY A O 1
ATOM 662 N N . ASN A 1 84 ? 10.348 -9.230 3.585 1.00 82.69 84 ASN A N 1
ATOM 663 C CA . ASN A 1 84 ? 9.558 -8.770 2.434 1.00 82.69 84 ASN A CA 1
ATOM 664 C C . ASN A 1 84 ? 10.146 -9.345 1.137 1.00 82.69 84 ASN A C 1
ATOM 666 O O . ASN A 1 84 ? 11.344 -9.193 0.901 1.00 82.69 84 ASN A O 1
ATOM 670 N N . GLU A 1 85 ? 9.312 -9.962 0.298 1.00 82.25 85 GLU A N 1
ATOM 671 C CA . GLU A 1 85 ? 9.685 -10.464 -1.031 1.00 82.25 85 GLU A CA 1
ATOM 672 C C . GLU A 1 85 ? 9.088 -9.601 -2.148 1.00 82.25 85 GLU A C 1
ATOM 674 O O . GLU A 1 85 ? 7.951 -9.137 -2.061 1.00 82.25 85 GLU A O 1
ATOM 679 N N . GLY A 1 86 ? 9.848 -9.426 -3.231 1.00 79.00 86 GLY A N 1
ATOM 680 C CA . GLY A 1 86 ? 9.476 -8.561 -4.349 1.00 79.00 86 GLY A CA 1
ATOM 681 C C . GLY A 1 86 ? 8.396 -9.105 -5.273 1.00 79.00 86 GLY A C 1
ATOM 682 O O . GLY A 1 86 ? 8.010 -8.421 -6.206 1.00 79.00 86 GLY A O 1
ATOM 683 N N . CYS A 1 87 ? 7.892 -10.325 -5.078 1.00 77.81 87 CYS A N 1
ATOM 684 C CA . CYS A 1 87 ? 6.902 -10.904 -5.993 1.00 77.81 87 CYS A CA 1
ATOM 685 C C . CYS A 1 87 ? 5.480 -10.335 -5.842 1.00 77.81 87 CYS A C 1
ATOM 687 O O . CYS A 1 87 ? 4.596 -10.768 -6.576 1.00 77.81 87 CYS A O 1
ATOM 689 N N . HIS A 1 88 ? 5.263 -9.386 -4.924 1.00 83.25 88 HIS A N 1
ATOM 690 C CA . HIS A 1 88 ? 3.947 -8.815 -4.611 1.00 83.25 88 HIS A CA 1
ATOM 691 C C . HIS A 1 88 ? 3.996 -7.300 -4.309 1.00 83.25 88 HIS A C 1
ATOM 693 O O . HIS A 1 88 ? 3.210 -6.804 -3.499 1.00 83.25 88 HIS A O 1
ATOM 699 N N . VAL A 1 89 ? 4.914 -6.545 -4.922 1.00 92.19 89 VAL A N 1
ATOM 700 C CA . VAL A 1 89 ? 5.055 -5.095 -4.685 1.00 92.19 89 VAL A CA 1
ATOM 701 C C . VAL A 1 89 ? 3.836 -4.329 -5.206 1.00 92.19 89 VAL A C 1
ATOM 703 O O . VAL A 1 89 ? 3.234 -3.558 -4.460 1.00 92.19 89 VAL A O 1
ATOM 706 N N . TYR A 1 90 ? 3.396 -4.572 -6.439 1.00 95.12 90 TYR A N 1
ATOM 707 C CA . TYR A 1 90 ? 2.218 -3.908 -7.003 1.00 95.12 90 TYR A CA 1
ATOM 708 C C . TYR A 1 90 ? 0.910 -4.398 -6.386 1.00 95.12 90 TYR A C 1
ATOM 710 O O . TYR A 1 90 ? -0.040 -3.625 -6.299 1.00 95.12 90 TYR A O 1
ATOM 718 N N . PHE A 1 91 ? 0.868 -5.628 -5.869 1.00 94.50 91 PHE A N 1
ATOM 719 C CA . PHE A 1 91 ? -0.237 -6.084 -5.020 1.00 94.50 91 PHE A CA 1
ATOM 720 C C . PHE A 1 91 ? -0.377 -5.200 -3.769 1.00 94.50 91 PHE A C 1
ATOM 722 O O . PHE A 1 91 ? -1.476 -4.758 -3.433 1.00 94.50 91 PHE A O 1
ATOM 729 N N . ALA A 1 92 ? 0.743 -4.884 -3.112 1.00 95.38 92 ALA A N 1
ATOM 730 C CA . ALA A 1 92 ? 0.753 -3.993 -1.959 1.00 95.38 92 ALA A CA 1
ATOM 731 C C . ALA A 1 92 ? 0.310 -2.565 -2.324 1.00 95.38 92 ALA A C 1
ATOM 733 O O . ALA A 1 92 ? -0.513 -1.979 -1.620 1.00 95.38 92 ALA A O 1
ATOM 734 N N . TRP A 1 93 ? 0.804 -2.026 -3.444 1.00 96.75 93 TRP A N 1
ATOM 735 C CA . TRP A 1 93 ? 0.407 -0.706 -3.948 1.00 96.75 93 TRP A CA 1
ATOM 736 C C . TRP A 1 93 ? -1.073 -0.617 -4.306 1.00 96.75 93 TRP A C 1
ATOM 738 O O . TRP A 1 93 ? -1.734 0.362 -3.962 1.00 96.75 93 TRP A O 1
ATOM 748 N N . TYR A 1 94 ? -1.613 -1.640 -4.958 1.00 96.81 94 TYR A N 1
ATOM 749 C CA . TYR A 1 94 ? -3.028 -1.709 -5.291 1.00 96.81 94 TYR A CA 1
ATOM 750 C C . TYR A 1 94 ? -3.905 -1.663 -4.039 1.00 96.81 94 TYR A C 1
ATOM 752 O O . TYR A 1 94 ? -4.776 -0.798 -3.928 1.00 96.81 94 TYR A O 1
ATOM 760 N N . HIS A 1 95 ? -3.631 -2.515 -3.051 1.00 96.81 95 HIS A N 1
ATOM 761 C CA . HIS A 1 95 ? -4.418 -2.526 -1.821 1.00 96.81 95 HIS A CA 1
ATOM 762 C C . HIS A 1 95 ? -4.173 -1.306 -0.923 1.00 96.81 95 HIS A C 1
ATOM 764 O O . HIS A 1 95 ? -5.061 -0.927 -0.158 1.00 96.81 95 HIS A O 1
ATOM 770 N N . LEU A 1 96 ? -3.019 -0.637 -1.031 1.00 97.44 96 LEU A N 1
ATOM 771 C CA . LEU A 1 96 ? -2.851 0.702 -0.468 1.00 97.44 96 LEU A CA 1
ATOM 772 C C . LEU A 1 96 ? -3.824 1.686 -1.125 1.00 97.44 96 LEU A C 1
ATOM 774 O O . LEU A 1 96 ? -4.521 2.406 -0.417 1.00 97.44 96 LEU A O 1
ATOM 778 N N . CYS A 1 97 ? -3.902 1.710 -2.458 1.00 97.19 97 CYS A N 1
ATOM 779 C CA . CYS A 1 97 ? -4.800 2.614 -3.180 1.00 97.19 97 CYS A CA 1
ATOM 780 C C . CYS A 1 97 ? -6.268 2.364 -2.822 1.00 97.19 97 CYS A C 1
ATOM 782 O O . CYS A 1 97 ? -7.020 3.317 -2.644 1.00 97.19 97 CYS A O 1
ATOM 784 N N . GLU A 1 98 ? -6.662 1.104 -2.624 1.00 95.81 98 GLU A N 1
ATOM 785 C CA . GLU A 1 98 ? -7.971 0.768 -2.057 1.00 95.81 98 GLU A CA 1
ATOM 786 C C . GLU A 1 98 ? -8.192 1.328 -0.659 1.00 95.81 98 GLU A C 1
ATOM 788 O O . GLU A 1 98 ? -9.218 1.937 -0.382 1.00 95.81 98 GLU A O 1
ATOM 793 N N . ALA A 1 99 ? -7.238 1.115 0.243 1.00 96.06 99 ALA A N 1
ATOM 794 C CA . ALA A 1 99 ? -7.313 1.646 1.593 1.00 96.06 99 ALA A CA 1
ATOM 795 C C . ALA A 1 99 ? -7.481 3.175 1.577 1.00 96.06 99 ALA A C 1
ATOM 797 O O . ALA A 1 99 ? -8.263 3.724 2.351 1.00 96.06 99 ALA A O 1
ATOM 798 N N . LEU A 1 100 ? -6.816 3.872 0.653 1.00 96.00 100 LEU A N 1
ATOM 799 C CA . LEU A 1 100 ? -6.941 5.321 0.504 1.00 96.00 100 LEU A CA 1
ATOM 800 C C . LEU A 1 100 ? -8.347 5.786 0.103 1.00 96.00 100 LEU A C 1
ATOM 802 O O . LEU A 1 100 ? -8.667 6.949 0.347 1.00 96.00 100 LEU A O 1
ATOM 806 N N . THR A 1 101 ? -9.196 4.934 -0.482 1.00 94.06 101 THR A N 1
ATOM 807 C CA . THR A 1 101 ? -10.594 5.304 -0.777 1.00 94.06 101 THR A CA 1
ATOM 808 C C . THR A 1 101 ? -11.477 5.324 0.468 1.00 94.06 101 THR A C 1
ATOM 810 O O . THR A 1 101 ? -12.516 5.975 0.462 1.00 94.06 101 THR A O 1
ATOM 813 N N . LEU A 1 102 ? -11.041 4.679 1.555 1.00 94.06 102 LEU A N 1
ATOM 814 C CA . LEU A 1 102 ? -11.754 4.637 2.835 1.00 94.06 102 LEU A CA 1
ATOM 815 C C . LEU A 1 102 ? -11.410 5.817 3.757 1.00 94.06 102 LEU A C 1
ATOM 817 O O . LEU A 1 102 ? -12.058 6.007 4.787 1.00 94.06 102 LEU A O 1
ATOM 821 N N . LEU A 1 103 ? -10.373 6.592 3.427 1.00 92.19 103 LEU A N 1
ATOM 822 C CA . LEU A 1 103 ? -10.019 7.806 4.157 1.00 92.19 103 LEU A CA 1
ATOM 823 C C . LEU A 1 103 ? -10.838 9.007 3.641 1.00 92.19 103 LEU A C 1
ATOM 825 O O . LEU A 1 103 ? -11.068 9.114 2.436 1.00 92.19 103 LEU A O 1
ATOM 829 N N . PRO A 1 104 ? -11.220 9.965 4.510 1.00 87.19 104 PRO A N 1
ATOM 830 C CA . PRO A 1 104 ? -11.891 11.194 4.082 1.00 87.19 104 PRO A CA 1
ATOM 831 C C . PRO A 1 104 ? -11.089 11.947 3.009 1.00 87.19 104 PRO A C 1
ATOM 833 O O . PRO A 1 104 ? -9.872 12.101 3.149 1.00 87.19 104 PRO A O 1
ATOM 836 N N . GLY A 1 105 ? -11.763 12.459 1.973 1.00 79.06 105 GLY A N 1
ATOM 837 C CA . GLY A 1 105 ? -11.139 12.950 0.731 1.00 79.06 105 GLY A CA 1
ATOM 838 C C . GLY A 1 105 ? -9.968 13.924 0.914 1.00 79.06 105 GLY A C 1
ATOM 839 O O . GLY A 1 105 ? -8.896 13.701 0.349 1.00 79.06 105 GLY A O 1
ATOM 840 N N . ALA A 1 106 ? -10.117 14.946 1.765 1.00 79.38 106 ALA A N 1
ATOM 841 C CA . ALA A 1 106 ? -9.050 15.917 2.039 1.00 79.38 106 ALA A CA 1
ATOM 842 C C . ALA A 1 106 ? -7.811 15.272 2.691 1.00 79.38 106 ALA A C 1
ATOM 844 O O . ALA A 1 106 ? -6.675 15.637 2.402 1.00 79.38 106 ALA A O 1
ATOM 845 N N . SER A 1 107 ? -8.026 14.269 3.543 1.00 85.12 107 SER A N 1
ATOM 846 C CA . SER A 1 107 ? -6.962 13.570 4.266 1.00 85.12 107 SER A CA 1
ATOM 847 C C . SER A 1 107 ? -6.250 12.509 3.419 1.00 85.12 107 SER A C 1
ATOM 849 O O . SER A 1 107 ? -5.110 12.158 3.722 1.00 85.12 107 SER A O 1
ATOM 851 N N . ALA A 1 108 ? -6.919 12.012 2.373 1.00 91.31 108 ALA A N 1
ATOM 852 C CA . ALA A 1 108 ? -6.415 10.989 1.466 1.00 91.31 108 ALA A CA 1
ATOM 853 C C . ALA A 1 108 ? -5.620 11.577 0.293 1.00 91.31 108 ALA A C 1
ATOM 855 O O . ALA A 1 108 ? -4.693 10.930 -0.190 1.00 91.31 108 ALA A O 1
ATOM 856 N N . LYS A 1 109 ? -5.968 12.789 -0.171 1.00 93.69 109 LYS A N 1
ATOM 857 C CA . LYS A 1 109 ? -5.413 13.381 -1.399 1.00 93.69 109 LYS A CA 1
ATOM 858 C C . LYS A 1 109 ? -3.874 13.376 -1.470 1.00 93.69 109 LYS A C 1
ATOM 860 O O . LYS A 1 109 ? -3.370 12.853 -2.460 1.00 93.69 109 LYS A O 1
ATOM 865 N N . PRO A 1 110 ? -3.116 13.827 -0.450 1.00 95.38 110 PRO A N 1
ATOM 866 C CA . PRO A 1 110 ? -1.650 13.818 -0.524 1.00 95.38 110 PRO A CA 1
ATOM 867 C C . PRO A 1 110 ? -1.067 12.412 -0.721 1.00 95.38 110 PRO A C 1
ATOM 869 O O . PRO A 1 110 ? -0.092 12.222 -1.443 1.00 95.38 110 PRO A O 1
ATOM 872 N N . PHE A 1 111 ? -1.691 11.405 -0.107 1.00 96.38 111 PHE A N 1
ATOM 873 C CA . PHE A 1 111 ? -1.281 10.012 -0.244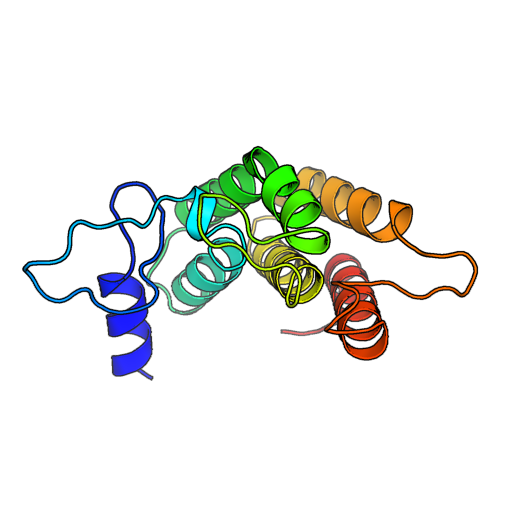 1.00 96.38 111 PHE A CA 1
ATOM 874 C C . PHE A 1 111 ? -1.662 9.427 -1.607 1.00 96.38 111 PHE A C 1
ATOM 876 O O . PHE A 1 111 ? -0.878 8.673 -2.178 1.00 96.38 111 PHE A O 1
ATOM 883 N N . LYS A 1 112 ? -2.835 9.789 -2.144 1.00 96.62 112 LYS A N 1
ATOM 884 C CA . LYS A 1 112 ? -3.260 9.393 -3.494 1.00 96.62 112 LYS A CA 1
ATOM 885 C C . LYS A 1 112 ? -2.315 9.960 -4.553 1.00 96.62 112 LYS A C 1
ATOM 887 O O . LYS A 1 112 ? -1.850 9.209 -5.405 1.00 96.62 112 LYS A O 1
ATOM 892 N N . ASP A 1 113 ? -1.972 11.243 -4.446 1.00 96.31 113 ASP A N 1
ATOM 893 C CA . ASP A 1 113 ? -1.038 11.909 -5.358 1.00 96.31 113 ASP A CA 1
ATOM 894 C C . ASP A 1 113 ? 0.352 11.250 -5.288 1.00 96.31 113 ASP A C 1
ATOM 896 O O . ASP A 1 113 ? 0.944 10.927 -6.319 1.00 96.31 113 ASP A O 1
ATOM 900 N N . LYS A 1 114 ? 0.846 10.959 -4.072 1.00 96.94 114 LYS A N 1
ATOM 901 C CA . LYS A 1 114 ? 2.124 10.259 -3.875 1.00 96.94 114 LYS A CA 1
ATOM 902 C C . LYS A 1 114 ? 2.109 8.842 -4.463 1.00 96.94 114 LYS A C 1
ATOM 904 O O . LYS A 1 114 ? 3.074 8.454 -5.119 1.00 96.94 114 LYS A O 1
ATOM 909 N N . ALA A 1 115 ? 1.030 8.080 -4.265 1.00 97.19 115 ALA A N 1
ATOM 910 C CA . ALA A 1 115 ? 0.885 6.739 -4.834 1.00 97.19 115 ALA A CA 1
ATOM 911 C C . ALA A 1 115 ? 0.865 6.767 -6.369 1.00 97.19 115 ALA A C 1
ATOM 913 O O . ALA A 1 115 ? 1.597 6.008 -7.004 1.00 97.19 115 ALA A O 1
ATOM 914 N N . ALA A 1 116 ? 0.087 7.675 -6.968 1.00 97.88 116 ALA A N 1
ATOM 915 C CA . ALA A 1 116 ? 0.031 7.839 -8.418 1.00 97.88 116 ALA A CA 1
ATOM 916 C C . ALA A 1 116 ? 1.409 8.192 -8.995 1.00 97.88 116 ALA A C 1
ATOM 918 O O . ALA A 1 116 ? 1.860 7.547 -9.942 1.00 97.88 116 ALA A O 1
ATOM 919 N N . ALA A 1 117 ? 2.108 9.157 -8.388 1.00 97.50 117 ALA A N 1
ATOM 920 C CA . ALA A 1 117 ? 3.451 9.549 -8.804 1.00 97.50 117 ALA A CA 1
ATOM 921 C C . ALA A 1 117 ? 4.448 8.381 -8.713 1.00 97.50 117 ALA A C 1
ATOM 923 O O . ALA A 1 117 ? 5.219 8.158 -9.646 1.00 97.50 117 ALA A O 1
ATOM 924 N N . HIS A 1 118 ? 4.406 7.603 -7.624 1.00 95.88 118 HIS A N 1
ATOM 925 C CA . HIS A 1 118 ? 5.272 6.438 -7.431 1.00 95.88 118 HIS A CA 1
ATOM 926 C C . HIS A 1 118 ? 5.032 5.346 -8.482 1.00 95.88 118 HIS A C 1
ATOM 928 O O . HIS A 1 118 ? 5.991 4.777 -9.010 1.00 95.88 118 HIS A O 1
ATOM 934 N N . ILE A 1 119 ? 3.765 5.032 -8.770 1.00 96.94 119 ILE A N 1
ATOM 935 C CA . ILE A 1 119 ? 3.397 4.006 -9.750 1.00 96.94 119 ILE A CA 1
ATOM 936 C C . ILE A 1 119 ? 3.794 4.473 -11.152 1.00 96.94 119 ILE A C 1
ATOM 938 O O . ILE A 1 119 ? 4.487 3.751 -11.865 1.00 96.94 119 ILE A O 1
ATOM 942 N N . LEU A 1 120 ? 3.419 5.691 -11.550 1.00 97.75 120 LEU A N 1
ATOM 943 C CA . LEU A 1 120 ? 3.692 6.206 -12.894 1.00 97.75 120 LEU A CA 1
ATOM 944 C C . LEU A 1 120 ? 5.190 6.339 -13.189 1.00 97.75 120 LEU A C 1
ATOM 946 O O . LEU A 1 120 ? 5.603 6.036 -14.307 1.00 97.75 120 LEU A O 1
ATOM 950 N N . SER A 1 121 ? 6.013 6.716 -12.204 1.00 96.38 121 SER A N 1
ATOM 951 C CA . SER A 1 121 ? 7.466 6.848 -12.398 1.00 96.38 121 SER A CA 1
ATOM 952 C C . SER A 1 121 ? 8.179 5.521 -12.676 1.00 96.38 121 SER A C 1
ATOM 954 O O . SER A 1 121 ? 9.280 5.521 -13.221 1.00 96.38 121 SER A O 1
ATOM 956 N N . ARG A 1 122 ? 7.555 4.386 -12.335 1.00 94.94 122 ARG A N 1
ATOM 957 C CA . ARG A 1 122 ? 8.090 3.031 -12.557 1.00 94.94 122 ARG A CA 1
ATOM 958 C C . ARG A 1 122 ? 7.546 2.357 -13.815 1.00 94.94 122 ARG A C 1
ATOM 960 O O . ARG A 1 122 ? 7.887 1.201 -14.076 1.00 94.94 122 ARG A O 1
ATOM 967 N N . ARG A 1 123 ? 6.712 3.053 -14.595 1.00 96.94 123 ARG A N 1
ATOM 968 C CA . ARG A 1 123 ? 6.234 2.543 -15.881 1.00 96.94 123 ARG A CA 1
ATOM 969 C C . ARG A 1 123 ? 7.412 2.418 -16.842 1.00 96.94 123 ARG A C 1
ATOM 971 O O . ARG A 1 123 ? 8.151 3.374 -17.063 1.00 96.94 123 ARG A O 1
ATOM 978 N N . ARG A 1 124 ? 7.578 1.239 -17.431 1.00 95.31 124 ARG A N 1
ATOM 979 C CA . ARG A 1 124 ? 8.628 0.970 -18.420 1.00 95.31 124 ARG A CA 1
ATOM 980 C C . ARG A 1 124 ? 8.270 1.569 -19.789 1.00 95.31 124 ARG A C 1
ATOM 982 O O . ARG A 1 124 ? 7.107 1.908 -20.014 1.00 95.31 124 ARG A O 1
ATOM 989 N N . PRO A 1 125 ? 9.231 1.670 -20.730 1.00 96.81 125 PRO A N 1
ATOM 990 C CA . PRO A 1 125 ? 8.962 2.191 -22.074 1.00 96.81 125 PRO A CA 1
ATOM 991 C C . PRO A 1 125 ? 7.872 1.430 -22.843 1.00 96.81 125 PRO A C 1
ATOM 993 O O . PRO A 1 125 ? 7.147 2.031 -23.625 1.00 96.81 125 PRO A O 1
ATOM 996 N N . ASP A 1 126 ? 7.721 0.128 -22.585 1.00 96.31 126 ASP A N 1
ATOM 997 C CA . ASP A 1 126 ? 6.673 -0.727 -23.164 1.00 96.31 126 ASP A CA 1
ATOM 998 C C . ASP A 1 126 ? 5.308 -0.595 -22.459 1.00 96.31 126 ASP A C 1
ATOM 1000 O O . ASP A 1 126 ? 4.366 -1.316 -22.779 1.00 96.31 126 ASP A O 1
ATOM 1004 N N . GLY A 1 127 ? 5.195 0.303 -21.476 1.00 96.75 127 GLY A N 1
ATOM 1005 C CA . GLY A 1 127 ? 3.988 0.511 -20.683 1.00 96.75 127 GLY A CA 1
ATOM 1006 C C . GLY A 1 127 ? 3.785 -0.496 -19.548 1.00 96.75 127 GLY A C 1
ATOM 1007 O O . GLY A 1 127 ? 2.797 -0.378 -18.827 1.00 96.75 127 GLY A O 1
ATOM 1008 N N . SER A 1 128 ? 4.690 -1.460 -19.358 1.00 96.62 128 SER A N 1
ATOM 1009 C CA . SER A 1 128 ? 4.566 -2.476 -18.310 1.00 96.62 128 SER A CA 1
ATOM 1010 C C . SER A 1 128 ? 5.131 -2.024 -16.958 1.00 96.62 128 SER A C 1
ATOM 1012 O O . SER A 1 128 ? 5.944 -1.100 -16.858 1.00 96.62 128 SER A O 1
ATOM 1014 N N . TRP A 1 129 ? 4.731 -2.737 -15.906 1.00 95.56 129 TRP A N 1
ATOM 1015 C CA . TRP A 1 129 ? 5.321 -2.672 -14.567 1.00 95.56 129 TRP A CA 1
ATOM 1016 C C . TRP A 1 129 ? 5.852 -4.039 -14.159 1.00 95.56 129 TRP A C 1
ATOM 1018 O O . TRP A 1 129 ? 5.359 -5.062 -14.628 1.00 95.56 129 TRP A O 1
ATOM 1028 N N . TRP A 1 130 ? 6.883 -4.066 -13.312 1.00 92.25 130 TRP A N 1
ATOM 1029 C CA . TRP A 1 130 ? 7.575 -5.292 -12.906 1.00 92.25 130 TRP A CA 1
ATOM 1030 C C . TRP A 1 130 ? 7.715 -5.366 -11.385 1.00 92.25 130 TRP A C 1
ATOM 1032 O O . TRP A 1 130 ? 8.303 -4.475 -10.779 1.00 92.25 130 TRP A O 1
ATOM 1042 N N . ASP A 1 131 ? 7.222 -6.458 -10.798 1.00 86.38 131 ASP A N 1
ATOM 1043 C CA . ASP A 1 131 ? 7.376 -6.789 -9.374 1.00 86.38 131 ASP A CA 1
ATOM 1044 C C . ASP A 1 131 ? 8.779 -7.327 -9.073 1.00 86.38 131 ASP A C 1
ATOM 1046 O O . ASP A 1 131 ? 9.511 -6.815 -8.241 1.00 86.38 131 ASP A O 1
ATOM 1050 N N . SER A 1 132 ? 9.180 -8.385 -9.774 1.00 84.44 132 SER A N 1
ATOM 1051 C CA . SER A 1 132 ? 10.511 -8.987 -9.687 1.00 84.44 132 SER A CA 1
ATOM 1052 C C . SER A 1 132 ? 10.759 -9.824 -10.936 1.00 84.44 132 SER A C 1
ATOM 1054 O O . SER A 1 132 ? 9.816 -10.182 -11.649 1.00 84.44 132 SER A O 1
ATOM 1056 N N . LYS A 1 133 ? 12.016 -10.215 -11.177 1.00 79.38 133 LYS A N 1
ATOM 1057 C CA . LYS A 1 133 ? 12.351 -11.144 -12.272 1.00 79.38 133 LYS A CA 1
ATOM 1058 C C . LYS A 1 133 ? 11.558 -12.459 -12.188 1.00 79.38 133 LYS A C 1
ATOM 1060 O O . LYS A 1 133 ? 11.214 -13.013 -13.223 1.00 79.38 133 LYS A O 1
ATOM 1065 N N . ARG A 1 134 ? 11.242 -12.931 -10.972 1.00 80.94 134 ARG A N 1
ATOM 1066 C CA . ARG A 1 134 ? 10.502 -14.184 -10.725 1.00 80.94 134 ARG A CA 1
ATOM 1067 C C . ARG A 1 134 ? 9.014 -14.074 -11.073 1.00 80.94 134 ARG A C 1
ATOM 1069 O O . ARG A 1 134 ? 8.439 -15.036 -11.563 1.00 80.94 134 ARG A O 1
ATOM 1076 N N . ALA A 1 135 ? 8.392 -12.926 -10.800 1.00 83.69 135 ALA A N 1
ATOM 1077 C CA . ALA A 1 135 ? 6.957 -12.716 -11.022 1.00 83.69 135 ALA A CA 1
ATOM 1078 C C . ALA A 1 135 ? 6.625 -12.280 -12.463 1.00 83.69 135 ALA A C 1
ATOM 1080 O O . ALA A 1 135 ? 5.540 -12.572 -12.971 1.00 83.69 135 ALA A O 1
ATOM 1081 N N . GLY A 1 136 ? 7.561 -11.600 -13.133 1.00 86.12 136 GLY A N 1
ATOM 1082 C CA . GLY A 1 136 ? 7.353 -11.043 -14.468 1.00 86.12 136 GLY A CA 1
ATOM 1083 C C . GLY A 1 136 ? 6.358 -9.865 -14.498 1.00 86.12 136 GLY A C 1
ATOM 1084 O O . GLY A 1 136 ? 5.895 -9.403 -13.454 1.00 86.12 136 GLY A O 1
ATOM 1085 N N . PRO A 1 137 ? 6.029 -9.347 -15.698 1.00 93.19 137 PRO A N 1
ATOM 1086 C CA . PRO A 1 137 ? 5.270 -8.101 -15.839 1.00 93.19 137 PRO A CA 1
ATOM 1087 C C . PRO A 1 137 ? 3.759 -8.215 -15.673 1.00 93.19 137 PRO A C 1
ATOM 1089 O O . PRO A 1 137 ? 3.110 -7.229 -15.347 1.00 93.19 137 PRO A O 1
ATOM 1092 N N . ARG A 1 138 ? 3.161 -9.371 -15.981 1.00 94.31 138 ARG A N 1
ATOM 1093 C CA . ARG A 1 138 ? 1.707 -9.461 -16.221 1.00 94.31 138 ARG A CA 1
ATOM 1094 C C . ARG A 1 138 ? 0.887 -9.074 -14.991 1.00 94.31 138 ARG A C 1
ATOM 1096 O O . ARG A 1 138 ? 0.033 -8.197 -15.073 1.00 94.31 138 ARG A O 1
ATOM 1103 N N . ALA A 1 139 ? 1.183 -9.701 -13.852 1.00 93.69 139 ALA A N 1
ATOM 1104 C CA . ALA A 1 139 ? 0.491 -9.426 -12.596 1.00 93.69 139 ALA A CA 1
ATOM 1105 C C . ALA A 1 139 ? 0.769 -7.999 -12.101 1.00 93.69 139 ALA A C 1
ATOM 1107 O O . ALA A 1 139 ? -0.163 -7.284 -11.744 1.00 93.69 139 ALA A O 1
ATOM 1108 N N . ALA A 1 140 ? 2.029 -7.564 -12.162 1.00 94.94 1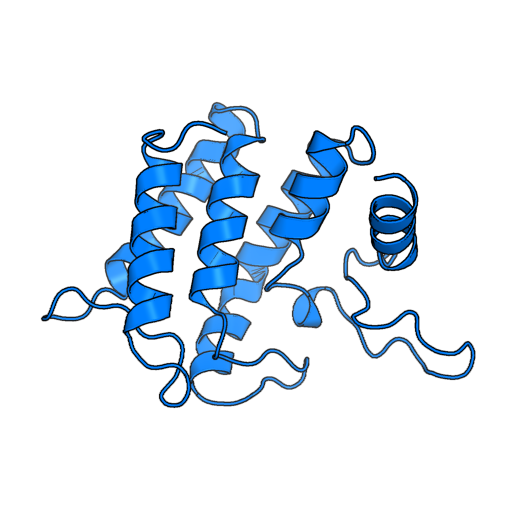40 ALA A N 1
ATOM 1109 C CA . ALA A 1 140 ? 2.437 -6.220 -11.767 1.00 94.94 140 ALA A CA 1
ATOM 1110 C C . ALA A 1 140 ? 1.737 -5.130 -12.594 1.00 94.94 140 ALA A C 1
ATOM 1112 O O . ALA A 1 140 ? 1.208 -4.173 -12.039 1.00 94.94 140 ALA A O 1
ATOM 1113 N N . THR A 1 141 ? 1.665 -5.311 -13.914 1.00 97.62 141 THR A N 1
ATOM 1114 C CA . THR A 1 141 ? 0.982 -4.394 -14.836 1.00 97.62 141 THR A CA 1
ATOM 1115 C C . THR A 1 141 ? -0.513 -4.331 -14.541 1.00 97.62 141 THR A C 1
ATOM 1117 O O . THR A 1 141 ? -1.058 -3.240 -14.409 1.00 97.62 141 THR A O 1
ATOM 1120 N N . ALA A 1 142 ? -1.176 -5.479 -14.362 1.00 96.94 142 ALA A N 1
ATOM 1121 C CA . ALA A 1 142 ? -2.592 -5.506 -14.000 1.00 96.94 142 ALA A CA 1
ATOM 1122 C C . ALA A 1 142 ? -2.854 -4.778 -12.670 1.00 96.94 142 ALA A C 1
ATOM 1124 O O . ALA A 1 142 ? -3.749 -3.940 -12.588 1.00 96.94 142 ALA A O 1
ATOM 1125 N N . MET A 1 143 ? -2.038 -5.039 -11.646 1.00 97.00 143 MET A N 1
ATOM 1126 C CA . MET A 1 143 ? -2.166 -4.399 -10.334 1.00 97.00 143 MET A CA 1
ATOM 1127 C C . MET A 1 143 ? -1.880 -2.893 -10.384 1.00 97.00 143 MET A C 1
ATOM 1129 O O . MET A 1 143 ? -2.596 -2.124 -9.749 1.00 97.00 143 MET A O 1
ATOM 1133 N N . ALA A 1 144 ? -0.892 -2.450 -11.166 1.00 97.50 144 ALA A N 1
ATOM 1134 C CA . ALA A 1 144 ? -0.609 -1.031 -11.374 1.00 97.50 144 ALA A CA 1
ATOM 1135 C C . ALA A 1 144 ? -1.791 -0.305 -12.036 1.00 97.50 144 ALA A C 1
ATOM 1137 O O . ALA A 1 144 ? -2.196 0.761 -11.577 1.00 97.50 144 ALA A O 1
ATOM 1138 N N . LEU A 1 145 ? -2.391 -0.903 -13.070 1.00 97.81 145 LEU A N 1
ATOM 1139 C CA . LEU A 1 145 ? -3.565 -0.340 -13.742 1.00 97.81 145 LEU A CA 1
ATOM 1140 C C . LEU A 1 145 ? -4.781 -0.284 -12.811 1.00 97.81 145 LEU A C 1
ATOM 1142 O O . LEU A 1 145 ? -5.458 0.740 -12.752 1.00 97.81 145 LEU A O 1
ATOM 1146 N N . LEU A 1 146 ? -5.026 -1.343 -12.034 1.00 97.56 146 LEU A N 1
ATOM 1147 C CA . LEU A 1 146 ? -6.093 -1.358 -11.032 1.00 97.56 146 LEU A CA 1
ATOM 1148 C C . LEU A 1 146 ? -5.865 -0.313 -9.933 1.00 97.56 146 LEU A C 1
ATOM 1150 O O . LEU A 1 146 ? -6.816 0.322 -9.483 1.00 97.56 146 LEU A O 1
ATOM 1154 N N . ALA A 1 147 ? -4.617 -0.112 -9.507 1.00 97.25 147 ALA A N 1
ATOM 1155 C CA . ALA A 1 147 ? -4.263 0.916 -8.538 1.00 97.25 147 ALA A CA 1
ATOM 1156 C C . ALA A 1 147 ? -4.587 2.316 -9.079 1.00 97.25 147 ALA A C 1
ATOM 1158 O O . ALA A 1 147 ? -5.280 3.078 -8.410 1.00 97.25 147 ALA A O 1
ATOM 1159 N N . LEU A 1 148 ? -4.165 2.628 -10.308 1.00 97.44 148 LEU A N 1
ATOM 1160 C CA . LEU A 1 148 ? -4.451 3.913 -10.954 1.00 97.44 148 LEU A CA 1
ATOM 1161 C C . LEU A 1 148 ? -5.959 4.133 -11.146 1.00 97.44 148 LEU A C 1
ATOM 1163 O O . LEU A 1 148 ? -6.476 5.172 -10.743 1.00 97.44 148 LEU A O 1
ATOM 1167 N N . ALA A 1 149 ? -6.682 3.130 -11.649 1.00 96.69 149 ALA A N 1
ATOM 1168 C CA . ALA A 1 149 ? -8.133 3.201 -11.810 1.00 96.69 149 ALA A CA 1
ATOM 1169 C C . ALA A 1 149 ? -8.864 3.391 -10.464 1.00 96.69 149 ALA A C 1
ATOM 1171 O O . ALA A 1 149 ? -9.846 4.128 -10.387 1.00 96.69 149 ALA A O 1
ATOM 1172 N N . CYS A 1 150 ? -8.366 2.777 -9.385 1.00 94.62 150 CYS A N 1
ATOM 1173 C CA . CYS A 1 150 ? -8.874 2.982 -8.026 1.00 94.62 150 CYS A CA 1
ATOM 1174 C C . CYS A 1 150 ? -8.679 4.436 -7.559 1.00 94.62 150 CYS A C 1
ATOM 1176 O O . CYS A 1 150 ? -9.592 5.039 -6.994 1.00 94.62 150 CYS A O 1
ATOM 1178 N N . LEU A 1 151 ? -7.510 5.029 -7.829 1.00 93.81 151 LEU A N 1
ATOM 1179 C CA . LEU A 1 151 ? -7.219 6.423 -7.475 1.00 93.81 151 LEU A CA 1
ATOM 1180 C C . LEU A 1 151 ? -8.084 7.422 -8.256 1.00 93.81 151 LEU A C 1
ATOM 1182 O O . LEU A 1 151 ? -8.492 8.433 -7.684 1.00 93.81 151 LEU A O 1
ATOM 1186 N N . GLU A 1 152 ? -8.404 7.112 -9.513 1.00 92.00 152 GLU A N 1
ATOM 1187 C CA . GLU A 1 152 ? -9.306 7.889 -10.375 1.00 92.00 152 GLU A CA 1
ATOM 1188 C C . GLU A 1 152 ? -10.797 7.689 -10.048 1.00 92.00 152 GLU A C 1
ATOM 1190 O O . GLU A 1 152 ? -11.642 8.365 -10.628 1.00 92.00 152 GLU A O 1
ATOM 1195 N N . GLY A 1 153 ? -11.142 6.761 -9.148 1.00 89.25 153 GLY A N 1
ATOM 1196 C CA . GLY A 1 153 ? -12.535 6.445 -8.820 1.00 89.25 153 GLY A CA 1
ATOM 1197 C C . GLY A 1 153 ? -13.275 5.660 -9.909 1.00 89.25 153 GLY A C 1
ATOM 1198 O O . GLY A 1 153 ? -14.499 5.648 -9.920 1.00 89.25 153 GLY A O 1
ATOM 1199 N N . ARG A 1 154 ? -12.553 4.990 -10.818 1.00 88.06 154 ARG A N 1
ATOM 1200 C CA . ARG A 1 154 ? -13.125 4.162 -11.900 1.00 88.06 154 ARG A CA 1
ATOM 1201 C C . ARG A 1 154 ? -13.458 2.728 -11.474 1.00 88.06 154 ARG A C 1
ATOM 1203 O O . ARG A 1 154 ? -13.904 1.935 -12.296 1.00 88.06 154 ARG A O 1
ATOM 1210 N N . ILE A 1 155 ? -13.200 2.375 -10.215 1.00 83.31 155 ILE A N 1
ATOM 1211 C CA . ILE A 1 155 ? -13.537 1.072 -9.633 1.00 83.31 155 ILE A CA 1
ATOM 1212 C C . ILE A 1 155 ? -14.500 1.315 -8.469 1.00 83.31 155 ILE A C 1
ATOM 1214 O O . ILE A 1 155 ? -14.096 1.865 -7.444 1.00 83.31 155 ILE A O 1
ATOM 1218 N N . GLU A 1 156 ? -15.754 0.891 -8.626 1.00 60.16 156 GLU A N 1
ATOM 1219 C CA . GLU A 1 156 ? -16.756 0.869 -7.552 1.00 60.16 156 GLU A CA 1
ATOM 1220 C C . GLU A 1 156 ? -16.435 -0.252 -6.544 1.00 60.16 156 GLU A C 1
ATOM 1222 O O . GLU A 1 156 ? -16.002 -1.340 -6.937 1.00 60.16 156 GLU A O 1
ATOM 1227 N N . ARG A 1 157 ? -16.596 0.007 -5.236 1.00 61.44 157 ARG A N 1
ATOM 1228 C CA . ARG A 1 157 ? -16.282 -0.943 -4.150 1.00 61.44 157 ARG A CA 1
ATOM 1229 C C . ARG A 1 157 ? -17.105 -0.767 -2.890 1.00 61.44 157 ARG A C 1
ATOM 1231 O O . ARG A 1 157 ? -17.525 0.373 -2.622 1.00 61.44 157 ARG A O 1
#

pLDDT: mean 88.9, std 10.64, range [50.28, 97.88]

Radius of gyration: 15.5 Å; chains: 1; bounding box: 33×37×45 Å

Secondary structure (DSSP, 8-state):
-HHHHHHHHHHB-TTS-B-SS---TTS-----GGGGHHHHHHHHHHHHHTTSS-HHHHHHHHHHHHHSTHHHHHHHHS--TT---GGGHHHHHHHHHHHHHTS-HHHHHHHHHHHHHHHHHT--TTS---S-TTT-HHHHHHHHHHHHHHHTT-S--

Sequence (157 aa):
MARGLALLLRSRLESGGYRYLLARPDWPPRVTPMGSIGRIALIEGTLLRAGKAKPKDLRKAVETFFRHEDLLDQAVQKQTRYGNEGCHVYFAWYHLCEALTLLPGASAKPFKDKAAAHILSRRRPDGSWWDSKRAGPRAATAMALLALACLEGRIER